Protein AF-A0A662RZW2-F1 (afdb_monomer_lite)

Secondary structure (DSSP, 8-state):
-----SEEEEEEEEEES-BEEEESS--TTTHHHHHHHHHHTT--B--SS-SSTT--EEETTEEE---HHHHHHHHHHH-SS-HHHH--S---HHHHHTTT-TT-EEEEEEEEEE-

pLDDT: mean 94.71, std 5.62, range [55.59, 98.5]

Sequence (115 aa):
MTQDPSFIYSLHNAGFGGVYYYVSKEMPLLYPIYQYMAYMQDLPLSLGEPEVPYAVKLADAVYYLPSTRDRYDYLEKHSDKDPFEIIRSGTSSVDYARRVNLDVSELVCEVPYYY

Foldseek 3Di:
DDDAAQEAEAEAEDADAWKAKAKQDDDPVCPVVLCVVCVVVVTDARQDDDPDPQWADPDGRYTHQDWVVSVQVVCVVPDPDRVVVVDPDHTDPVVVSCVVPVNYMYMYMYGYPYD

Structure (mmCIF, N/CA/C/O backbone):
data_AF-A0A662RZW2-F1
#
_entry.id   AF-A0A662RZW2-F1
#
loop_
_atom_site.group_PDB
_atom_site.id
_atom_site.type_symbol
_atom_site.label_atom_id
_atom_site.label_alt_id
_atom_site.label_comp_id
_atom_site.label_asym_id
_atom_site.label_entity_id
_atom_site.label_seq_id
_atom_site.pdbx_PDB_ins_code
_atom_site.Cartn_x
_atom_site.Cartn_y
_atom_site.Cartn_z
_atom_site.occupancy
_atom_site.B_iso_or_equiv
_atom_site.auth_seq_id
_atom_site.auth_comp_id
_atom_site.auth_asym_id
_atom_site.auth_atom_id
_atom_site.pdbx_PDB_model_num
ATOM 1 N N . MET A 1 1 ? -5.914 29.236 12.499 1.00 55.59 1 MET A N 1
ATOM 2 C CA . MET A 1 1 ? -5.284 27.927 12.754 1.00 55.59 1 MET A CA 1
ATOM 3 C C . MET A 1 1 ? -5.237 27.206 11.427 1.00 55.59 1 MET A C 1
ATOM 5 O O . MET A 1 1 ? -6.294 27.026 10.833 1.00 55.59 1 MET A O 1
ATOM 9 N N . THR A 1 2 ? -4.049 26.903 10.918 1.00 68.69 2 THR A N 1
ATOM 10 C CA . THR A 1 2 ? -3.905 26.028 9.750 1.00 68.69 2 THR A CA 1
ATOM 11 C C . THR A 1 2 ? -4.270 24.620 10.215 1.00 68.69 2 THR A C 1
ATOM 13 O O . THR A 1 2 ? -3.776 24.187 11.252 1.00 68.69 2 THR A O 1
ATOM 16 N N . GLN A 1 3 ? -5.228 23.971 9.554 1.00 78.19 3 GLN A N 1
ATOM 17 C CA . GLN A 1 3 ? -5.561 22.578 9.846 1.00 78.19 3 GLN A CA 1
ATOM 18 C C . GLN A 1 3 ? -4.735 21.699 8.915 1.00 78.19 3 GLN A C 1
ATOM 20 O O . GLN A 1 3 ? -4.938 21.749 7.703 1.00 78.19 3 GLN A O 1
ATOM 25 N N . ASP A 1 4 ? -3.827 20.914 9.489 1.00 90.25 4 ASP A N 1
ATOM 26 C CA . ASP A 1 4 ? -2.988 19.980 8.743 1.00 90.25 4 ASP A CA 1
ATOM 27 C C . ASP A 1 4 ? -3.568 18.556 8.837 1.00 90.25 4 ASP A C 1
ATOM 29 O O . ASP A 1 4 ? -4.094 18.162 9.886 1.00 90.25 4 ASP A O 1
ATOM 33 N N . PRO A 1 5 ? -3.507 17.757 7.755 1.00 93.06 5 PRO A N 1
ATOM 34 C CA . PRO A 1 5 ? -4.067 16.412 7.747 1.00 93.06 5 PRO A CA 1
ATOM 35 C C . PRO A 1 5 ? -3.308 15.512 8.724 1.00 93.06 5 PRO A C 1
ATOM 37 O O . PRO A 1 5 ? -2.085 15.415 8.674 1.00 93.06 5 PRO A O 1
ATOM 40 N N . SER A 1 6 ? -4.034 14.829 9.607 1.00 95.06 6 SER A N 1
ATOM 41 C CA . SER A 1 6 ? -3.464 13.819 10.517 1.00 95.06 6 SER A CA 1
ATOM 42 C C . SER A 1 6 ? -3.657 12.388 10.006 1.00 95.06 6 SER A C 1
ATOM 44 O O . SER A 1 6 ? -2.904 11.486 10.368 1.00 95.06 6 SER A O 1
ATOM 46 N N . PHE A 1 7 ? -4.651 12.182 9.141 1.00 95.88 7 PHE A N 1
ATOM 47 C CA . PHE A 1 7 ? -4.990 10.888 8.566 1.00 95.88 7 PHE A CA 1
ATOM 48 C C . PHE A 1 7 ? -5.571 11.061 7.161 1.00 95.88 7 PHE A C 1
ATOM 50 O O . PHE A 1 7 ? -6.313 12.013 6.912 1.00 95.88 7 PHE A O 1
ATOM 57 N N . ILE A 1 8 ? -5.244 10.138 6.2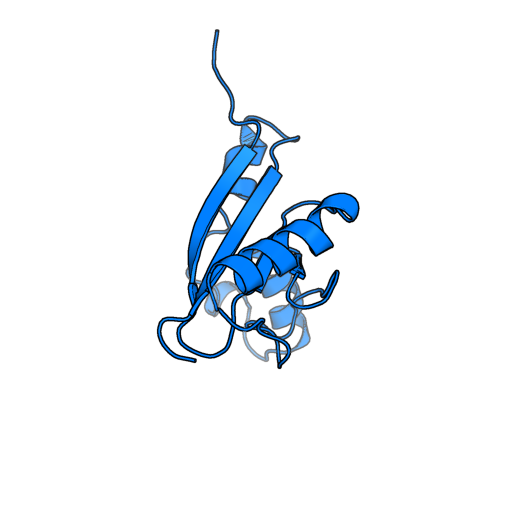61 1.00 97.06 8 ILE A N 1
ATOM 58 C CA . ILE A 1 8 ? -5.768 10.050 4.898 1.00 97.06 8 ILE A CA 1
ATOM 59 C C . ILE A 1 8 ? -6.381 8.659 4.729 1.00 97.06 8 ILE A C 1
ATOM 61 O O . ILE A 1 8 ? -5.767 7.653 5.081 1.00 97.06 8 ILE A O 1
ATOM 65 N N . TYR A 1 9 ? -7.594 8.604 4.189 1.00 96.94 9 TYR A N 1
ATOM 66 C CA . TYR A 1 9 ? -8.239 7.355 3.805 1.00 96.94 9 TYR A CA 1
ATOM 67 C C . TYR A 1 9 ? -8.547 7.396 2.315 1.00 96.94 9 TYR A C 1
ATOM 69 O O . TYR A 1 9 ? -9.351 8.221 1.874 1.00 96.94 9 TYR A O 1
ATOM 77 N N . SER A 1 10 ? -7.901 6.516 1.562 1.00 96.25 10 SER A N 1
ATOM 78 C CA . SER A 1 10 ? -8.014 6.445 0.109 1.00 96.25 10 SER A CA 1
ATOM 79 C C . SER A 1 10 ? -8.752 5.166 -0.269 1.00 96.25 10 SER A C 1
ATOM 81 O O . SER A 1 10 ? -8.384 4.073 0.158 1.00 96.25 10 SER A O 1
ATOM 83 N N . LEU A 1 11 ? -9.819 5.299 -1.055 1.00 94.94 11 LEU A N 1
ATOM 84 C CA . LEU A 1 11 ? -10.555 4.163 -1.601 1.00 94.94 11 LEU A CA 1
ATOM 85 C C . LEU A 1 11 ? -10.156 3.979 -3.060 1.00 94.94 11 LEU A C 1
ATOM 87 O O . LEU A 1 11 ? -10.359 4.880 -3.877 1.00 94.94 11 LEU A O 1
ATOM 91 N N . HIS A 1 12 ? -9.596 2.822 -3.371 1.00 95.00 12 HIS A N 1
ATOM 92 C CA . HIS A 1 12 ? -9.118 2.457 -4.691 1.00 95.00 12 HIS A CA 1
ATOM 93 C C . HIS A 1 12 ? -9.839 1.206 -5.198 1.00 95.00 12 HIS A C 1
ATOM 95 O O . HIS A 1 12 ? -10.488 0.477 -4.444 1.00 95.00 12 HIS A O 1
ATOM 101 N N . ASN A 1 13 ? -9.730 0.982 -6.506 1.00 90.94 13 ASN A N 1
ATOM 102 C CA . ASN A 1 13 ? -10.330 -0.172 -7.150 1.00 90.94 13 ASN A CA 1
ATOM 103 C C . ASN A 1 13 ? -9.234 -1.132 -7.607 1.00 90.94 13 ASN A C 1
ATOM 105 O O . ASN A 1 13 ? -8.505 -0.831 -8.556 1.00 90.94 13 ASN A O 1
ATOM 109 N N . ALA A 1 14 ? -9.201 -2.312 -7.000 1.00 87.31 14 ALA A N 1
ATOM 110 C CA . ALA A 1 14 ? -8.472 -3.443 -7.535 1.00 87.31 14 ALA A CA 1
ATOM 111 C C . ALA A 1 14 ? -9.221 -3.995 -8.760 1.00 87.31 14 ALA A C 1
ATOM 113 O O . ALA A 1 14 ? -10.452 -4.059 -8.800 1.00 87.31 14 ALA A O 1
ATOM 114 N N . GLY A 1 15 ? -8.488 -4.399 -9.797 1.00 81.88 15 GLY A N 1
ATOM 115 C CA . GLY A 1 15 ? -9.111 -4.965 -10.997 1.00 81.88 15 GLY A CA 1
ATOM 116 C C . GLY A 1 15 ? -9.782 -6.315 -10.723 1.00 81.88 15 GLY A C 1
ATOM 117 O O . GLY A 1 15 ? -10.962 -6.498 -11.019 1.00 81.88 15 GLY A O 1
ATOM 118 N N . PHE A 1 16 ? -9.021 -7.245 -10.142 1.00 86.56 16 PHE A N 1
ATOM 119 C CA . PHE A 1 16 ? -9.411 -8.634 -9.893 1.00 86.56 16 PHE A CA 1
ATOM 120 C C . PHE A 1 16 ? -8.861 -9.117 -8.546 1.00 86.56 16 PHE A C 1
ATOM 122 O O . PHE A 1 16 ? -7.866 -8.576 -8.062 1.00 86.56 16 PHE A O 1
ATOM 129 N N . GLY A 1 17 ? -9.440 -10.184 -7.994 1.00 91.12 17 GLY A N 1
ATOM 130 C CA . GLY A 1 17 ? -8.915 -10.868 -6.810 1.00 91.12 17 GLY A CA 1
ATOM 131 C C . GLY A 1 17 ? -9.727 -10.541 -5.566 1.00 91.12 17 GLY A C 1
ATOM 132 O O . GLY A 1 17 ? -10.942 -10.609 -5.603 1.00 91.12 17 GLY A O 1
ATOM 133 N N . GLY A 1 18 ? -9.078 -10.216 -4.452 1.00 95.69 18 GLY A N 1
ATOM 134 C CA . GLY A 1 18 ? -9.771 -9.861 -3.212 1.00 95.69 18 GLY A CA 1
ATOM 135 C C . GLY A 1 18 ? -9.434 -8.459 -2.723 1.00 95.69 18 GLY A C 1
ATOM 136 O O . GLY A 1 18 ? -8.641 -7.743 -3.330 1.00 95.69 18 GLY A O 1
ATOM 137 N N . VAL A 1 19 ? -10.015 -8.080 -1.592 1.00 97.50 19 VAL A N 1
ATOM 138 C CA . VAL A 1 19 ? -9.697 -6.844 -0.880 1.00 97.50 19 VAL A CA 1
ATOM 139 C C . VAL A 1 19 ? -8.293 -6.933 -0.294 1.00 97.50 19 VAL A C 1
ATOM 141 O O . VAL A 1 19 ? -7.913 -7.962 0.273 1.00 97.50 19 VAL A O 1
ATOM 144 N N . TYR A 1 20 ? -7.533 -5.849 -0.400 1.00 97.69 20 TYR A N 1
ATOM 145 C CA . TYR A 1 20 ? -6.274 -5.672 0.315 1.00 97.69 20 TYR A CA 1
ATOM 146 C C . TYR A 1 20 ? -6.070 -4.217 0.727 1.00 97.69 20 TYR A C 1
ATOM 148 O O . TYR A 1 20 ? -6.807 -3.317 0.325 1.00 97.69 20 TYR A O 1
ATOM 156 N N . TYR A 1 21 ? -5.088 -4.001 1.594 1.00 97.94 21 TYR A N 1
ATOM 157 C CA . TYR A 1 21 ? -4.856 -2.724 2.242 1.00 97.94 21 TYR A CA 1
ATOM 158 C C . TYR A 1 21 ? -3.392 -2.323 2.143 1.00 97.94 21 TYR A C 1
ATOM 160 O O . TYR A 1 21 ? -2.498 -3.142 2.379 1.00 97.94 21 TYR A O 1
ATOM 168 N N . TYR A 1 22 ? -3.158 -1.037 1.900 1.00 97.88 22 TYR A N 1
ATOM 169 C CA . TYR A 1 22 ? -1.857 -0.421 2.122 1.00 97.88 22 TYR A CA 1
ATOM 170 C C . TYR A 1 22 ? -1.895 0.494 3.340 1.00 97.88 22 TYR A C 1
ATOM 172 O O . TYR A 1 22 ? -2.816 1.295 3.498 1.00 97.88 22 TYR A O 1
ATOM 180 N N . VAL A 1 23 ? -0.862 0.418 4.177 1.00 98.19 23 VAL A N 1
ATOM 181 C CA . VAL A 1 23 ? -0.666 1.326 5.312 1.00 98.19 23 VAL A CA 1
ATOM 182 C C . VAL A 1 23 ? 0.664 2.058 5.193 1.00 98.19 23 VAL A C 1
ATOM 184 O O . VAL A 1 23 ? 1.692 1.475 4.854 1.00 98.19 23 VAL A O 1
ATOM 187 N N . SER A 1 24 ? 0.676 3.354 5.494 1.00 97.44 24 SER A N 1
ATOM 188 C CA . SER A 1 24 ? 1.909 4.155 5.464 1.00 97.44 24 SER A CA 1
ATOM 189 C C . SER A 1 24 ? 2.758 4.037 6.741 1.00 97.44 24 SER A C 1
ATOM 191 O O . SER A 1 24 ? 3.833 4.637 6.817 1.00 97.44 24 SER A O 1
ATOM 193 N N . LYS A 1 25 ? 2.242 3.349 7.766 1.00 95.75 25 LYS A N 1
ATOM 194 C CA . LYS A 1 25 ? 2.848 3.111 9.085 1.00 95.75 25 LYS A CA 1
ATOM 195 C C . LYS A 1 25 ? 2.275 1.816 9.666 1.00 95.75 25 LYS A C 1
ATOM 197 O O . LYS A 1 25 ? 1.116 1.503 9.413 1.00 95.75 25 LYS A O 1
ATOM 202 N N . GLU A 1 26 ? 3.049 1.095 10.476 1.00 96.69 26 GLU A N 1
ATOM 203 C CA . GLU A 1 26 ? 2.537 -0.105 11.144 1.00 96.69 26 GLU A CA 1
ATOM 204 C C . GLU A 1 26 ? 1.428 0.214 12.144 1.00 96.69 26 GLU A C 1
ATOM 206 O O . GLU A 1 26 ? 1.546 1.110 12.986 1.00 96.69 26 GLU A O 1
ATOM 211 N N . MET A 1 27 ? 0.354 -0.565 12.062 1.00 95.00 27 MET A N 1
ATOM 212 C CA . MET A 1 27 ? -0.817 -0.466 12.930 1.00 95.00 27 MET A CA 1
ATOM 213 C C . MET A 1 27 ? -1.347 -1.875 13.248 1.00 95.00 27 MET A C 1
ATOM 215 O O . MET A 1 27 ? -2.495 -2.179 12.930 1.00 95.00 27 MET A O 1
ATOM 219 N N . PRO A 1 28 ? -0.541 -2.767 13.858 1.00 97.31 28 PRO A N 1
ATOM 220 C CA . PRO A 1 28 ? -0.838 -4.202 13.934 1.00 97.31 28 PRO A CA 1
ATOM 221 C C . PRO A 1 28 ? -2.155 -4.545 14.633 1.00 97.31 28 PRO A C 1
ATOM 223 O O . PRO A 1 28 ? -2.805 -5.523 14.278 1.00 97.31 28 PRO A O 1
ATOM 226 N N . LEU A 1 29 ? -2.599 -3.707 15.574 1.00 98.06 29 LEU A N 1
ATOM 227 C CA . LEU A 1 29 ? -3.897 -3.864 16.237 1.00 98.06 29 LEU A CA 1
ATOM 228 C C . LEU A 1 29 ? -5.095 -3.654 15.293 1.00 98.06 29 LEU A C 1
ATOM 230 O O . LEU A 1 29 ? -6.193 -4.105 15.603 1.00 98.06 29 LEU A O 1
ATOM 234 N N . LEU A 1 30 ? -4.902 -2.976 14.157 1.00 97.62 30 LEU A N 1
ATOM 235 C CA . LEU A 1 30 ? -5.956 -2.692 13.183 1.00 97.62 30 LEU A CA 1
ATOM 236 C C . LEU A 1 30 ? -6.032 -3.724 12.055 1.00 97.62 30 LEU A C 1
ATOM 238 O O . LEU A 1 30 ? -7.075 -3.821 11.417 1.00 97.62 30 LEU A O 1
ATOM 242 N N . TYR A 1 31 ? -4.992 -4.527 11.814 1.00 98.25 31 TYR A N 1
ATOM 243 C CA . TYR A 1 31 ? -4.993 -5.471 10.686 1.00 98.25 31 TYR A CA 1
ATOM 244 C C . TYR A 1 31 ? -6.145 -6.488 10.753 1.00 98.25 31 TYR A C 1
ATOM 246 O O . TYR A 1 31 ? -6.835 -6.645 9.743 1.00 98.25 31 TYR A O 1
ATOM 254 N N . PRO A 1 32 ? -6.457 -7.099 11.919 1.00 98.50 32 PRO A N 1
ATOM 255 C CA . PRO A 1 32 ? -7.624 -7.974 12.030 1.00 98.50 32 PRO A CA 1
ATOM 256 C C . PRO A 1 32 ? -8.945 -7.236 11.786 1.00 98.50 32 PRO A C 1
ATOM 258 O O . PRO A 1 32 ? -9.899 -7.823 11.285 1.00 98.50 32 PRO A O 1
ATOM 261 N N . ILE A 1 33 ? -9.005 -5.940 12.114 1.00 98.25 33 ILE A N 1
ATOM 262 C CA . ILE A 1 33 ? -10.189 -5.108 11.875 1.00 98.25 33 ILE A CA 1
ATOM 263 C C . ILE A 1 33 ? -10.371 -4.900 10.373 1.00 98.25 33 ILE A C 1
ATOM 265 O O . ILE A 1 33 ? -11.475 -5.081 9.878 1.00 98.25 33 ILE A O 1
ATOM 269 N N . TYR A 1 34 ? -9.308 -4.583 9.631 1.00 97.75 34 TYR A N 1
ATOM 270 C CA . TYR A 1 34 ? -9.381 -4.424 8.176 1.00 97.75 34 TYR A CA 1
ATOM 271 C C . TYR A 1 34 ? -9.877 -5.704 7.500 1.00 97.75 34 TYR A C 1
ATOM 273 O O . TYR A 1 34 ? -10.849 -5.676 6.752 1.00 97.75 34 TYR A O 1
ATOM 281 N N . GLN A 1 35 ? -9.296 -6.846 7.861 1.00 98.19 35 GLN A N 1
ATOM 282 C CA . GLN A 1 35 ? -9.711 -8.153 7.350 1.00 98.19 35 GLN A CA 1
ATOM 283 C C . GLN A 1 35 ? -11.182 -8.459 7.665 1.00 98.19 35 GLN A C 1
ATOM 285 O O . GLN A 1 35 ? -11.929 -8.923 6.804 1.00 98.19 35 GLN A O 1
ATOM 290 N N . TYR A 1 36 ? -11.618 -8.145 8.887 1.00 98.31 36 TYR A N 1
ATOM 291 C CA . TYR A 1 36 ? -13.009 -8.300 9.295 1.00 98.31 36 TYR A CA 1
ATOM 292 C C . TYR A 1 36 ? -13.958 -7.389 8.506 1.00 98.31 36 TYR A C 1
ATOM 294 O O . TYR A 1 36 ? -15.067 -7.805 8.179 1.00 98.31 36 TYR A O 1
ATOM 302 N N . MET A 1 37 ? -13.539 -6.170 8.154 1.00 97.25 37 MET A N 1
ATOM 303 C CA . MET A 1 37 ? -14.362 -5.266 7.346 1.00 97.25 37 MET A CA 1
ATOM 304 C C . MET A 1 37 ? -14.619 -5.826 5.945 1.00 97.25 37 MET A C 1
ATOM 306 O O . MET A 1 37 ? -15.749 -5.724 5.481 1.00 97.25 37 MET A O 1
ATOM 310 N N . ALA A 1 38 ? -13.633 -6.460 5.301 1.00 96.81 38 ALA A N 1
ATOM 311 C CA . ALA A 1 38 ? -13.849 -7.149 4.023 1.00 96.81 38 ALA A CA 1
ATOM 312 C C . ALA A 1 38 ? -14.870 -8.293 4.162 1.00 96.81 38 ALA A C 1
ATOM 314 O O . ALA A 1 38 ? -15.847 -8.345 3.416 1.00 96.81 38 ALA A O 1
ATOM 315 N N . TYR A 1 39 ? -14.705 -9.137 5.188 1.00 97.25 39 TYR A N 1
ATOM 316 C CA . TYR A 1 39 ? -15.649 -10.215 5.502 1.00 97.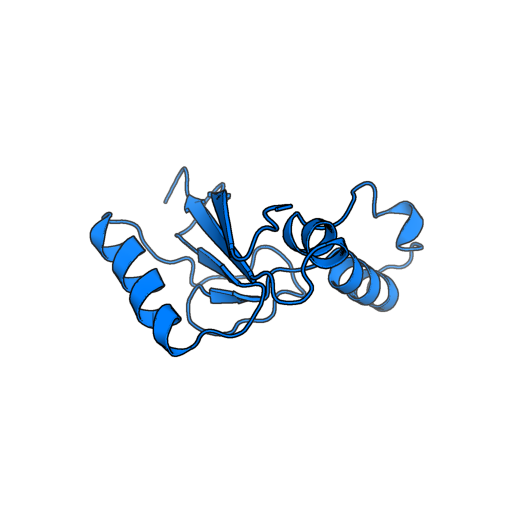25 39 TYR A CA 1
ATOM 317 C C . TYR A 1 39 ? -17.082 -9.699 5.709 1.00 97.25 39 TYR A C 1
ATOM 319 O O . TYR A 1 39 ? -18.033 -10.266 5.179 1.00 97.25 39 TYR A O 1
ATOM 327 N N . MET A 1 40 ? -17.249 -8.585 6.428 1.00 98.00 40 MET A N 1
ATOM 328 C CA . MET A 1 40 ? -18.559 -7.969 6.673 1.00 98.00 40 MET A CA 1
ATOM 329 C C . MET A 1 40 ? -19.254 -7.454 5.407 1.00 98.00 40 MET A C 1
ATOM 331 O O . MET A 1 40 ? -20.460 -7.216 5.445 1.00 98.00 40 MET A O 1
ATOM 335 N N . GLN A 1 41 ? -18.513 -7.250 4.317 1.00 95.62 41 GLN A N 1
ATOM 336 C CA . GLN A 1 41 ? -19.050 -6.851 3.015 1.00 95.62 41 GLN A CA 1
ATOM 337 C C . GLN A 1 41 ? -19.222 -8.036 2.051 1.00 95.62 41 GLN A C 1
ATOM 339 O O . GLN A 1 41 ? -19.524 -7.809 0.885 1.00 95.62 41 GLN A O 1
ATOM 344 N N . ASP A 1 42 ? -19.035 -9.277 2.518 1.00 96.06 42 ASP A N 1
ATOM 345 C CA . ASP A 1 42 ? -19.059 -10.492 1.686 1.00 96.06 42 ASP A CA 1
ATOM 346 C C . ASP A 1 42 ? -18.012 -10.466 0.551 1.00 96.06 42 ASP A C 1
ATOM 348 O O . ASP A 1 42 ? -18.228 -10.956 -0.561 1.00 96.06 42 ASP A O 1
ATOM 352 N N . LEU A 1 43 ? -16.854 -9.857 0.840 1.00 96.25 43 LEU A N 1
ATOM 353 C CA . LEU A 1 43 ? -15.719 -9.745 -0.073 1.00 96.25 43 LEU A CA 1
ATOM 354 C C . LEU A 1 43 ? -14.555 -10.642 0.392 1.00 96.25 43 LEU A C 1
ATOM 356 O O . LEU A 1 43 ? -14.207 -10.628 1.579 1.00 96.25 43 LEU A O 1
ATOM 360 N N . PRO A 1 44 ? -13.899 -11.392 -0.513 1.00 96.62 44 PRO A N 1
ATOM 361 C CA . PRO A 1 44 ? -12.719 -12.179 -0.175 1.00 96.62 44 PRO A CA 1
ATOM 362 C C . PRO A 1 44 ? -11.499 -11.278 0.030 1.00 96.62 44 PRO A C 1
ATOM 364 O O . PRO A 1 44 ? -11.429 -10.174 -0.504 1.00 96.62 44 PRO A O 1
ATOM 367 N N . LEU A 1 45 ? -10.493 -11.774 0.752 1.00 97.69 45 LEU A N 1
ATOM 368 C CA . LEU A 1 45 ? -9.181 -11.129 0.843 1.00 97.69 45 LEU A CA 1
ATOM 369 C C . LEU A 1 45 ? -8.286 -11.520 -0.336 1.00 97.69 45 LEU A C 1
ATOM 371 O O . LEU A 1 45 ? -8.316 -12.664 -0.792 1.00 97.69 45 LEU A O 1
ATOM 375 N N . SER A 1 46 ? -7.438 -10.596 -0.792 1.00 96.62 46 SER A N 1
ATOM 376 C CA . SER A 1 46 ? -6.378 -10.919 -1.751 1.00 96.62 46 SER A CA 1
ATOM 377 C C . SER A 1 46 ? -5.207 -11.566 -1.017 1.00 96.62 46 SER A C 1
ATOM 379 O O . SER A 1 46 ? -4.436 -10.898 -0.328 1.00 96.62 46 SER A O 1
ATOM 381 N N . LEU A 1 47 ? -5.100 -12.891 -1.127 1.00 95.75 47 LEU A N 1
ATOM 382 C CA . LEU A 1 47 ? -4.053 -13.690 -0.472 1.00 95.75 47 LEU A CA 1
ATOM 383 C C . LEU A 1 47 ? -2.986 -14.210 -1.448 1.00 95.75 47 LEU A C 1
ATOM 385 O O . LEU A 1 47 ? -2.115 -14.980 -1.045 1.00 95.75 47 LEU A O 1
ATOM 389 N N . GLY A 1 48 ? -3.082 -13.822 -2.722 1.00 91.50 48 GLY A N 1
ATOM 390 C CA . GLY A 1 48 ? -2.140 -14.195 -3.773 1.00 91.50 48 GLY A CA 1
ATOM 391 C C . GLY A 1 48 ? -0.905 -13.292 -3.832 1.00 91.50 48 GLY A C 1
ATOM 392 O O . GLY A 1 48 ? -0.531 -12.643 -2.852 1.00 91.50 48 GLY A O 1
ATOM 393 N N . GLU A 1 49 ? -0.279 -13.262 -5.010 1.00 91.38 49 GLU A N 1
ATOM 394 C CA . GLU A 1 49 ? 0.848 -12.371 -5.292 1.00 91.38 49 GLU A CA 1
ATOM 395 C C . GLU A 1 49 ? 0.441 -10.894 -5.128 1.00 91.38 49 GLU A C 1
ATOM 397 O O . GLU A 1 49 ? -0.669 -10.516 -5.521 1.00 91.38 49 GLU A O 1
ATOM 402 N N . PRO A 1 50 ? 1.315 -10.049 -4.554 1.00 91.38 50 PRO A N 1
ATOM 403 C CA . PRO A 1 50 ? 1.046 -8.625 -4.420 1.00 91.38 50 PRO A CA 1
ATOM 404 C C . PRO A 1 50 ? 1.043 -7.915 -5.780 1.00 91.38 50 PRO A C 1
ATOM 406 O O . PRO A 1 50 ? 1.650 -8.367 -6.749 1.00 91.38 50 PRO A O 1
ATOM 409 N N . GLU A 1 51 ? 0.417 -6.740 -5.822 1.00 89.44 51 GLU A N 1
ATOM 410 C CA . GLU A 1 51 ? 0.323 -5.894 -7.022 1.00 89.44 51 GLU A CA 1
ATOM 411 C C . GLU A 1 51 ? 1.694 -5.496 -7.592 1.00 89.44 51 GLU A C 1
ATOM 413 O O . GLU A 1 51 ?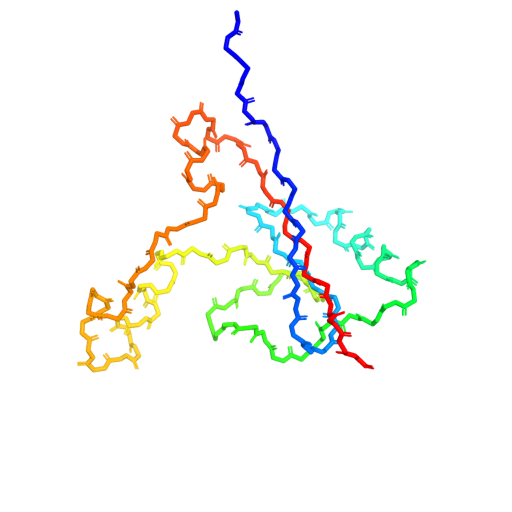 1.864 -5.361 -8.805 1.00 89.44 51 GLU A O 1
ATOM 418 N N . VAL A 1 52 ? 2.685 -5.315 -6.715 1.00 93.38 52 VAL A N 1
ATOM 419 C CA . VAL A 1 52 ? 4.056 -4.966 -7.089 1.00 93.38 52 VAL A CA 1
ATOM 420 C C . VAL A 1 52 ? 5.059 -5.934 -6.454 1.00 93.38 52 VAL A C 1
ATOM 422 O O . VAL A 1 52 ? 4.906 -6.302 -5.288 1.00 93.38 52 VAL A O 1
ATOM 425 N N . PRO A 1 53 ? 6.136 -6.311 -7.169 1.00 95.25 53 PRO A N 1
ATOM 426 C CA . PRO A 1 53 ? 7.081 -7.341 -6.719 1.00 95.25 53 PRO A CA 1
ATOM 427 C C . PRO A 1 53 ? 7.950 -6.919 -5.524 1.00 95.25 53 PRO A C 1
ATOM 429 O O . PRO A 1 53 ? 8.641 -7.743 -4.933 1.00 95.25 53 PRO A O 1
ATOM 432 N N . TYR A 1 54 ? 7.939 -5.633 -5.177 1.00 95.94 54 TYR A N 1
ATOM 433 C CA . TYR A 1 54 ? 8.652 -5.055 -4.037 1.00 95.94 54 TYR A CA 1
ATOM 434 C C . TYR A 1 54 ? 7.715 -4.694 -2.875 1.00 95.94 54 TYR A C 1
ATOM 436 O O . TYR A 1 54 ? 8.119 -3.981 -1.958 1.00 95.94 54 TYR A O 1
ATOM 444 N N . ALA A 1 55 ? 6.459 -5.154 -2.900 1.00 96.50 55 ALA A N 1
ATOM 445 C CA . ALA A 1 55 ? 5.538 -4.947 -1.792 1.00 96.50 55 ALA A CA 1
ATOM 446 C C . ALA A 1 55 ? 6.044 -5.655 -0.527 1.00 96.50 55 ALA A C 1
ATOM 448 O O . ALA A 1 55 ? 6.463 -6.813 -0.560 1.00 96.50 55 ALA A O 1
ATOM 449 N N . VAL A 1 56 ? 5.946 -4.975 0.615 1.00 97.38 56 VAL A N 1
ATOM 450 C CA . VAL A 1 56 ? 6.307 -5.544 1.917 1.00 97.38 56 VAL A CA 1
ATOM 451 C C . VAL A 1 56 ? 5.031 -5.948 2.643 1.00 97.38 56 VAL A C 1
ATOM 453 O O . VAL A 1 56 ? 4.246 -5.091 3.051 1.00 97.38 56 VAL A O 1
ATOM 456 N N . LYS A 1 57 ? 4.816 -7.260 2.792 1.00 97.50 57 LYS A N 1
ATOM 457 C CA . LYS A 1 57 ? 3.658 -7.826 3.496 1.00 97.50 57 LYS A CA 1
ATOM 458 C C . LYS A 1 57 ? 3.818 -7.662 5.011 1.00 97.50 57 LYS A C 1
ATOM 460 O O . LYS A 1 57 ? 4.841 -8.043 5.571 1.00 97.50 57 LYS A O 1
ATOM 465 N N . LEU A 1 58 ? 2.786 -7.129 5.659 1.00 98.12 58 LEU A N 1
ATOM 466 C CA . LEU A 1 58 ? 2.705 -6.915 7.109 1.00 98.12 58 LEU A CA 1
ATOM 467 C C . LEU A 1 58 ? 1.792 -7.940 7.791 1.00 98.12 58 LEU A C 1
ATOM 469 O O . LEU A 1 58 ? 2.079 -8.402 8.892 1.00 98.12 58 LEU A O 1
ATOM 473 N N . ALA A 1 59 ? 0.694 -8.293 7.127 1.00 98.06 59 ALA A N 1
ATOM 474 C CA . ALA A 1 59 ? -0.240 -9.344 7.514 1.00 98.06 59 ALA A CA 1
ATOM 475 C C . ALA A 1 59 ? -0.981 -9.842 6.264 1.00 98.06 59 ALA A C 1
ATOM 477 O O . ALA A 1 59 ? -0.712 -9.391 5.149 1.00 98.06 59 ALA A O 1
ATOM 478 N N . ASP A 1 60 ? -1.908 -10.785 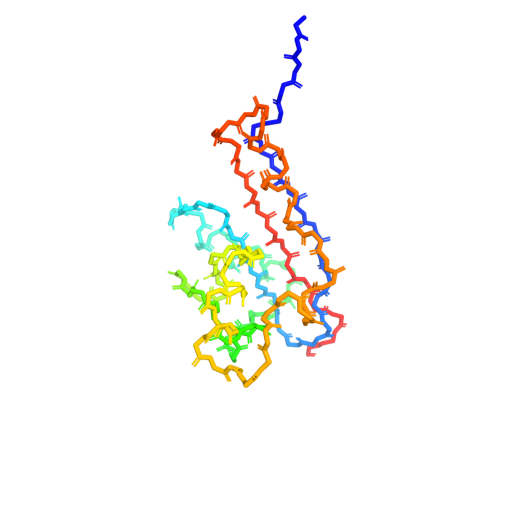6.418 1.00 97.69 60 ASP A N 1
ATOM 479 C CA . ASP A 1 60 ? -2.746 -11.226 5.302 1.00 97.69 60 ASP A CA 1
ATOM 480 C C . ASP A 1 60 ? -3.535 -10.060 4.705 1.00 97.69 60 ASP A C 1
ATOM 482 O O . ASP A 1 60 ? -4.245 -9.354 5.420 1.00 97.69 60 ASP A O 1
ATOM 486 N N . ALA A 1 61 ? -3.356 -9.856 3.397 1.00 97.56 61 ALA A N 1
ATOM 487 C CA . ALA A 1 61 ? -3.908 -8.744 2.630 1.00 97.56 61 ALA A CA 1
ATOM 488 C C . ALA A 1 61 ? -3.570 -7.336 3.174 1.00 97.56 61 ALA A C 1
ATOM 490 O O . ALA A 1 61 ? -4.273 -6.379 2.860 1.00 97.56 61 ALA A O 1
ATOM 491 N N . VAL A 1 62 ? -2.504 -7.177 3.971 1.00 98.31 62 VAL A N 1
ATOM 492 C CA . VAL A 1 62 ? -2.039 -5.869 4.466 1.00 98.31 62 VAL A CA 1
ATOM 493 C C . VAL A 1 62 ? -0.562 -5.687 4.141 1.00 98.31 62 VAL A C 1
ATOM 495 O O . VAL A 1 62 ? 0.276 -6.501 4.537 1.00 98.31 62 VAL A O 1
ATOM 498 N N . TYR A 1 63 ? -0.239 -4.591 3.465 1.00 98.19 63 TYR A N 1
ATOM 499 C CA . TYR A 1 63 ? 1.101 -4.278 2.977 1.00 98.19 63 TYR A CA 1
ATOM 500 C C . TYR A 1 63 ? 1.499 -2.852 3.363 1.00 98.19 63 TYR A C 1
ATOM 502 O O . TYR A 1 63 ? 0.647 -1.996 3.612 1.00 98.19 63 TYR A O 1
ATOM 510 N N . TYR A 1 64 ? 2.797 -2.564 3.385 1.00 97.75 64 TYR A N 1
ATOM 511 C CA . TYR A 1 64 ? 3.245 -1.173 3.376 1.00 97.75 64 TYR A CA 1
ATOM 512 C C . TYR A 1 64 ? 2.842 -0.491 2.069 1.00 97.75 64 TYR A C 1
ATOM 514 O O . TYR A 1 64 ? 2.961 -1.098 1.007 1.00 97.75 64 TYR A O 1
ATOM 522 N N . LEU A 1 65 ? 2.417 0.773 2.153 1.00 97.25 65 LEU A N 1
ATOM 523 C CA . LEU A 1 65 ? 2.155 1.614 0.986 1.00 97.25 65 LEU A CA 1
ATOM 524 C C . LEU A 1 65 ? 3.452 1.830 0.193 1.00 97.25 65 LEU A C 1
ATOM 526 O O . LEU A 1 65 ? 4.343 2.517 0.701 1.00 97.25 65 LEU A O 1
ATOM 530 N N . PRO A 1 66 ? 3.571 1.282 -1.032 1.00 95.62 66 PRO A N 1
ATOM 531 C CA . PRO A 1 66 ? 4.783 1.432 -1.817 1.00 95.62 66 PRO A CA 1
ATOM 532 C C . PRO A 1 66 ? 4.953 2.883 -2.273 1.00 95.62 66 PRO A C 1
ATOM 534 O O . PRO A 1 66 ? 4.007 3.526 -2.730 1.00 95.62 66 PRO A O 1
ATOM 537 N N . SER A 1 67 ? 6.174 3.397 -2.180 1.00 94.75 67 SER A N 1
ATOM 538 C CA . SER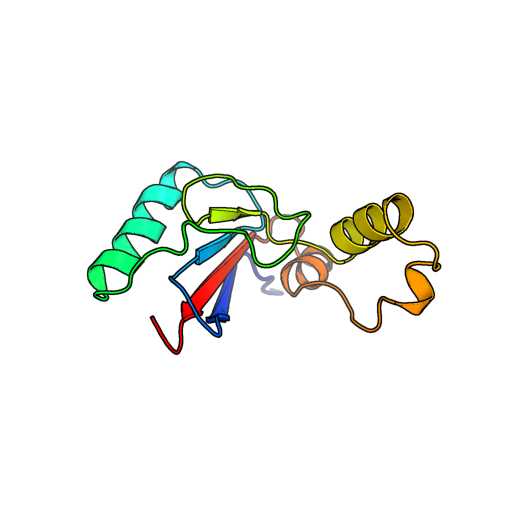 A 1 67 ? 6.541 4.735 -2.641 1.00 94.75 67 SER A CA 1
ATOM 539 C C . SER A 1 67 ? 7.241 4.696 -4.000 1.00 94.75 67 SER A C 1
ATOM 541 O O . SER A 1 67 ? 7.731 3.660 -4.463 1.00 94.75 67 SER A O 1
ATOM 543 N N . THR A 1 68 ? 7.374 5.863 -4.635 1.00 95.88 68 THR A N 1
ATOM 544 C CA . THR A 1 68 ? 8.221 5.990 -5.833 1.00 95.88 68 THR A CA 1
ATOM 545 C C . THR A 1 68 ? 9.686 5.663 -5.539 1.00 95.88 68 THR A C 1
ATOM 547 O O . THR A 1 68 ? 10.380 5.182 -6.432 1.00 95.88 68 THR A O 1
ATOM 550 N N . ARG A 1 69 ? 10.156 5.865 -4.300 1.00 94.69 69 ARG A N 1
ATOM 551 C CA . ARG A 1 69 ? 11.506 5.463 -3.890 1.00 94.69 69 ARG A CA 1
ATOM 552 C C . ARG A 1 69 ? 11.659 3.945 -3.902 1.00 94.69 69 ARG A C 1
ATOM 554 O O . ARG A 1 69 ? 12.621 3.458 -4.475 1.00 94.69 69 ARG A O 1
ATOM 561 N N . ASP A 1 70 ? 10.696 3.206 -3.356 1.00 96.25 70 ASP A N 1
ATOM 562 C CA . ASP A 1 70 ? 10.747 1.736 -3.354 1.00 96.25 70 ASP A CA 1
ATOM 563 C C . ASP A 1 70 ? 10.760 1.188 -4.785 1.00 96.25 70 ASP A C 1
ATOM 565 O O . ASP A 1 70 ? 11.534 0.290 -5.118 1.00 96.25 70 ASP A O 1
ATOM 569 N N . ARG A 1 71 ? 9.953 1.796 -5.667 1.00 96.56 71 ARG A N 1
ATOM 570 C CA . ARG A 1 71 ? 9.962 1.490 -7.101 1.00 96.56 71 ARG A CA 1
ATOM 571 C C . ARG A 1 71 ? 11.319 1.781 -7.740 1.00 96.56 71 ARG A C 1
ATOM 573 O O . ARG A 1 71 ? 11.783 0.979 -8.547 1.00 96.56 71 ARG A O 1
ATOM 580 N N . TYR A 1 72 ? 11.930 2.919 -7.415 1.00 97.12 72 TYR A N 1
ATOM 581 C CA . TYR A 1 72 ? 13.247 3.299 -7.924 1.00 97.12 72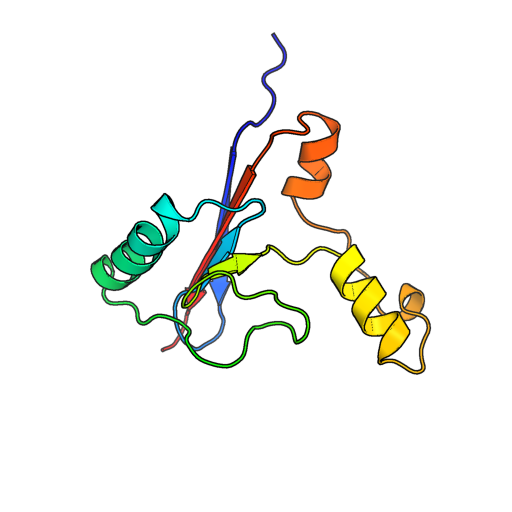 TYR A CA 1
ATOM 582 C C . TYR A 1 72 ? 14.308 2.286 -7.482 1.00 97.12 72 TYR A C 1
ATOM 584 O O . TYR A 1 72 ? 14.972 1.698 -8.332 1.00 97.12 72 TYR A O 1
ATOM 592 N N . ASP A 1 73 ? 14.399 2.021 -6.177 1.00 97.25 73 ASP A N 1
ATOM 593 C CA . ASP A 1 73 ? 15.375 1.106 -5.574 1.00 97.25 73 ASP A CA 1
ATOM 594 C C . ASP A 1 73 ? 15.212 -0.328 -6.111 1.00 97.25 73 ASP A C 1
ATOM 596 O O . ASP A 1 73 ? 16.189 -1.069 -6.251 1.00 97.25 73 ASP A O 1
ATOM 600 N N . TYR A 1 74 ? 13.979 -0.742 -6.423 1.00 97.69 74 TYR A N 1
ATOM 601 C CA . TYR A 1 74 ? 13.714 -2.015 -7.087 1.00 97.69 74 TYR A CA 1
ATOM 602 C C . TYR A 1 74 ? 14.208 -2.017 -8.539 1.00 97.69 74 TYR A C 1
ATOM 604 O O . TYR A 1 74 ? 14.905 -2.949 -8.938 1.00 97.69 74 TYR A O 1
ATOM 612 N N . LEU A 1 75 ? 13.870 -0.994 -9.329 1.00 97.69 75 LEU A N 1
ATOM 613 C CA . LEU A 1 75 ? 14.251 -0.921 -10.743 1.00 97.69 75 LEU A CA 1
ATOM 614 C C . LEU A 1 75 ? 15.764 -0.803 -10.930 1.00 97.69 75 LEU A C 1
ATOM 616 O O . LEU A 1 75 ? 16.299 -1.479 -11.799 1.00 97.69 75 LEU A O 1
ATOM 620 N N . GLU A 1 76 ? 16.454 -0.027 -10.094 1.00 97.62 76 GLU A N 1
ATOM 621 C CA . GLU A 1 76 ? 17.915 0.124 -10.142 1.00 97.62 76 GLU A CA 1
ATOM 622 C C . GLU A 1 76 ? 18.640 -1.226 -10.018 1.00 97.62 76 GLU A C 1
ATOM 624 O O . GLU A 1 76 ? 19.679 -1.445 -10.633 1.00 97.62 76 GLU A O 1
ATOM 629 N N . LYS A 1 77 ? 18.072 -2.160 -9.247 1.00 97.62 77 LYS A N 1
ATOM 630 C CA . LYS A 1 77 ? 18.657 -3.488 -9.010 1.00 97.62 77 LYS A CA 1
ATOM 631 C C . LYS A 1 77 ? 18.269 -4.536 -10.052 1.00 97.62 77 LYS A C 1
ATOM 633 O O . LYS A 1 77 ? 18.987 -5.522 -10.194 1.00 97.62 77 LYS A O 1
ATOM 638 N N . HIS A 1 78 ? 17.124 -4.372 -10.717 1.00 97.25 78 HIS A N 1
ATOM 639 C CA . HIS A 1 78 ? 16.502 -5.434 -11.522 1.00 97.25 78 HIS A CA 1
ATOM 640 C C . HIS A 1 78 ? 16.231 -5.041 -12.983 1.00 97.25 78 HIS A C 1
ATOM 642 O O . HIS A 1 78 ? 15.695 -5.855 -13.734 1.00 97.25 78 HIS A O 1
ATOM 648 N N . SER A 1 79 ? 16.558 -3.815 -13.400 1.00 95.81 79 SER A N 1
ATOM 649 C CA . SER A 1 79 ? 16.361 -3.328 -14.767 1.00 95.81 79 SER A CA 1
ATOM 650 C C . SER A 1 79 ? 17.679 -2.921 -15.419 1.00 95.81 79 SER A C 1
ATOM 652 O O . SER A 1 79 ? 18.537 -2.326 -14.779 1.00 95.81 79 SER A O 1
ATOM 654 N N . ASP A 1 80 ? 17.796 -3.165 -16.725 1.00 95.69 80 ASP A N 1
ATOM 655 C CA . ASP A 1 80 ? 18.919 -2.685 -17.543 1.00 95.69 80 ASP A CA 1
ATOM 656 C C . ASP A 1 80 ? 18.771 -1.209 -17.964 1.00 95.69 80 ASP A C 1
ATOM 658 O O . ASP A 1 80 ? 19.652 -0.653 -18.622 1.00 95.69 80 ASP A O 1
ATOM 662 N N . LYS A 1 81 ? 17.635 -0.574 -17.647 1.00 96.44 81 LYS A N 1
ATOM 663 C CA . LYS A 1 81 ? 17.357 0.834 -17.959 1.00 96.44 81 LYS A CA 1
ATOM 664 C C . LYS A 1 81 ? 17.423 1.684 -16.701 1.00 96.44 81 LYS A C 1
ATOM 666 O O . LYS A 1 81 ? 17.005 1.246 -15.632 1.00 96.44 81 LYS A O 1
ATOM 671 N N . ASP A 1 82 ? 17.852 2.931 -16.872 1.00 95.75 82 ASP A N 1
ATOM 672 C CA . ASP A 1 82 ? 17.800 3.931 -15.810 1.00 95.75 82 ASP A CA 1
ATOM 673 C C . ASP A 1 82 ? 16.344 4.085 -15.310 1.00 95.75 82 ASP A C 1
ATOM 675 O O . ASP A 1 82 ? 15.442 4.353 -16.121 1.00 95.75 82 ASP A O 1
ATOM 679 N N . PRO A 1 83 ? 16.075 3.928 -13.997 1.00 96.75 83 PRO A N 1
ATOM 680 C CA . PRO A 1 83 ? 14.742 4.122 -13.435 1.00 96.75 83 PRO A CA 1
ATOM 681 C C . PRO A 1 83 ? 14.108 5.474 -13.794 1.00 96.75 83 PRO A C 1
ATOM 683 O O . PRO A 1 83 ? 12.884 5.544 -13.933 1.00 96.75 83 PRO A O 1
ATOM 686 N N . PHE A 1 84 ? 14.904 6.529 -14.010 1.00 93.81 84 PHE A N 1
ATOM 687 C CA . PHE A 1 84 ? 14.435 7.846 -14.460 1.00 93.81 84 PHE A CA 1
ATOM 688 C C . PHE A 1 84 ? 13.725 7.797 -15.823 1.00 93.81 84 PHE A C 1
ATOM 690 O O . PHE A 1 84 ? 12.785 8.554 -16.075 1.00 93.81 84 PHE A O 1
ATOM 697 N N . GLU A 1 85 ? 14.119 6.883 -16.710 1.00 96.00 85 GLU A N 1
ATOM 698 C CA . GLU A 1 85 ? 13.468 6.708 -18.011 1.00 96.00 85 GLU A CA 1
ATOM 699 C C . GLU A 1 85 ? 12.152 5.921 -17.917 1.00 96.00 85 GLU A C 1
ATOM 701 O O . GLU A 1 85 ? 11.297 6.021 -18.808 1.00 96.00 85 GLU A O 1
ATOM 706 N N . ILE A 1 86 ? 11.975 5.143 -16.847 1.00 96.38 86 ILE A N 1
ATOM 707 C CA . ILE A 1 86 ? 10.817 4.268 -16.629 1.00 96.38 86 ILE A CA 1
ATOM 708 C C . ILE A 1 86 ? 9.740 4.971 -15.796 1.00 96.38 86 ILE A C 1
ATOM 710 O O . ILE A 1 86 ? 8.549 4.864 -16.097 1.00 96.38 86 ILE A O 1
ATOM 714 N N . ILE A 1 87 ? 10.129 5.677 -14.735 1.00 96.00 87 ILE A N 1
ATOM 715 C CA . ILE A 1 87 ? 9.200 6.299 -13.789 1.00 96.00 87 ILE A CA 1
ATOM 716 C C . ILE A 1 87 ? 8.681 7.616 -14.376 1.00 96.00 87 ILE A C 1
ATOM 718 O O . ILE A 1 87 ? 9.409 8.594 -14.517 1.00 96.00 87 ILE A O 1
ATOM 722 N N . ARG A 1 88 ? 7.387 7.646 -14.714 1.00 94.75 88 ARG A N 1
ATOM 723 C CA . ARG A 1 88 ? 6.702 8.815 -15.307 1.00 94.75 88 ARG A CA 1
ATOM 724 C C . ARG A 1 88 ? 5.675 9.473 -14.381 1.00 94.75 88 ARG A C 1
ATOM 726 O O . ARG A 1 88 ? 4.951 10.364 -14.812 1.00 94.75 88 ARG A O 1
ATOM 733 N N . SER A 1 89 ? 5.597 9.031 -13.128 1.00 91.38 89 SER A N 1
ATOM 734 C CA . SER A 1 89 ? 4.628 9.497 -12.134 1.00 91.38 89 SER A CA 1
ATOM 735 C C . SER A 1 89 ? 5.313 10.097 -10.906 1.00 91.38 89 SER A C 1
ATOM 737 O O . SER A 1 89 ? 6.466 9.787 -10.606 1.00 91.38 89 SER A O 1
ATOM 739 N N . GLY A 1 90 ? 4.570 10.930 -10.172 1.00 91.00 90 GLY A N 1
ATOM 740 C CA . GLY A 1 90 ? 4.926 11.320 -8.807 1.00 91.00 90 GLY A CA 1
ATOM 741 C C . GLY A 1 90 ? 4.746 10.170 -7.809 1.00 91.00 90 GLY A C 1
ATOM 742 O O . GLY A 1 90 ? 4.432 9.044 -8.197 1.00 91.00 90 GLY A O 1
ATOM 743 N N . THR A 1 91 ? 4.967 10.471 -6.530 1.00 93.81 91 THR A N 1
ATOM 744 C CA . THR A 1 91 ? 4.725 9.545 -5.409 1.00 93.81 91 THR A CA 1
ATOM 745 C C . THR A 1 91 ? 3.300 9.707 -4.847 1.00 93.81 91 THR A C 1
ATOM 747 O O . THR A 1 91 ? 2.438 10.283 -5.510 1.00 93.81 91 THR A O 1
ATOM 750 N N . SER A 1 92 ? 3.035 9.182 -3.652 1.00 93.94 92 SER A N 1
ATOM 751 C CA . SER A 1 92 ? 1.715 9.103 -3.017 1.00 93.94 92 SER A CA 1
ATOM 752 C C . SER A 1 92 ? 1.227 10.403 -2.354 1.00 93.94 92 SER A C 1
ATOM 754 O O . SER A 1 92 ? 1.983 11.352 -2.115 1.00 93.94 92 SER A O 1
ATOM 756 N N . SER A 1 93 ? -0.066 10.423 -2.010 1.00 94.69 93 SER A N 1
ATOM 757 C CA . SER A 1 93 ? -0.714 11.499 -1.249 1.00 94.69 93 SER A CA 1
ATOM 758 C C . SER A 1 93 ? -0.086 11.694 0.132 1.00 94.69 93 SER A C 1
ATOM 760 O O . SER A 1 93 ? 0.191 12.835 0.512 1.00 94.69 93 SER A O 1
ATOM 762 N N . VAL A 1 94 ? 0.198 10.614 0.873 1.00 96.25 94 VAL A N 1
ATOM 763 C CA . VAL A 1 94 ? 0.888 10.706 2.172 1.00 96.25 94 VAL A CA 1
ATOM 764 C C . VAL A 1 94 ? 2.277 11.329 2.052 1.00 96.25 94 VAL A C 1
ATOM 766 O O . VAL A 1 94 ? 2.649 12.142 2.894 1.00 96.25 94 VAL A O 1
ATOM 769 N N . ASP A 1 95 ? 3.030 11.037 0.990 1.00 95.25 95 ASP A N 1
ATOM 770 C CA . ASP A 1 95 ? 4.351 11.639 0.781 1.00 95.25 95 ASP A CA 1
ATOM 771 C C . ASP A 1 95 ? 4.261 13.145 0.523 1.00 95.25 95 ASP A C 1
ATOM 773 O O . ASP A 1 95 ? 5.088 13.917 1.014 1.00 95.25 95 ASP A O 1
ATOM 777 N N . TYR A 1 96 ? 3.227 13.594 -0.193 1.00 94.56 96 TYR A N 1
ATOM 778 C CA . TYR A 1 96 ? 2.936 15.020 -0.325 1.00 94.56 96 TYR A CA 1
ATOM 779 C C . TYR A 1 96 ? 2.544 15.640 1.026 1.00 94.56 96 TYR A C 1
ATOM 781 O O . TYR A 1 96 ? 3.058 16.700 1.396 1.00 94.56 96 TYR A O 1
ATOM 789 N N . ALA A 1 97 ? 1.646 14.989 1.772 1.00 95.56 97 ALA A N 1
ATOM 790 C CA . ALA A 1 97 ? 1.128 15.480 3.050 1.00 95.56 97 ALA A CA 1
ATOM 791 C C . ALA A 1 97 ? 2.210 15.562 4.140 1.00 95.56 97 ALA A C 1
ATOM 793 O O . ALA A 1 97 ? 2.182 16.474 4.967 1.00 95.56 97 ALA A O 1
ATOM 794 N N . ARG A 1 98 ? 3.230 14.697 4.086 1.00 95.25 98 ARG A N 1
ATOM 795 C CA . ARG A 1 98 ? 4.401 14.728 4.982 1.00 95.25 98 ARG A CA 1
ATOM 796 C C . ARG A 1 98 ? 5.194 16.031 4.941 1.00 95.25 98 ARG A C 1
ATOM 798 O O . ARG A 1 98 ? 5.944 16.312 5.870 1.00 95.25 98 ARG A O 1
ATOM 805 N N . ARG A 1 99 ? 5.013 16.860 3.907 1.00 94.50 99 ARG A N 1
ATOM 806 C CA . ARG A 1 99 ? 5.619 18.201 3.842 1.00 94.50 99 ARG A CA 1
ATOM 807 C C . ARG A 1 99 ? 4.985 19.207 4.801 1.00 94.50 99 ARG A C 1
ATOM 809 O O . ARG A 1 99 ? 5.623 20.210 5.100 1.00 94.50 99 ARG A O 1
ATOM 816 N N . VAL A 1 100 ? 3.747 18.964 5.238 1.00 94.62 100 VAL A N 1
ATOM 817 C CA . VAL A 1 100 ? 3.023 19.828 6.188 1.00 94.62 100 VAL A CA 1
ATOM 818 C C . VAL A 1 100 ? 2.817 19.158 7.545 1.00 94.62 100 VAL A C 1
ATOM 820 O O . VAL A 1 100 ? 2.876 19.837 8.561 1.00 94.62 100 VAL A O 1
ATOM 823 N N . ASN A 1 101 ? 2.662 17.831 7.586 1.00 95.38 101 ASN A N 1
ATOM 824 C CA . ASN A 1 101 ? 2.601 17.060 8.824 1.00 95.38 101 ASN A CA 1
ATOM 825 C C . ASN A 1 101 ? 3.379 15.750 8.676 1.00 95.38 101 ASN A C 1
ATOM 827 O O . ASN A 1 101 ? 2.922 14.839 7.993 1.00 95.38 101 ASN A O 1
ATOM 831 N N . LEU A 1 102 ? 4.528 15.633 9.343 1.00 94.56 102 LEU A N 1
ATOM 832 C CA . LEU A 1 102 ? 5.379 14.442 9.258 1.00 94.56 102 LEU A CA 1
ATOM 833 C C . LEU A 1 102 ? 4.719 13.185 9.853 1.00 94.56 102 LEU A C 1
ATOM 835 O O . LEU A 1 102 ? 5.019 12.075 9.413 1.00 94.56 102 LEU A O 1
ATOM 839 N N . ASP A 1 103 ? 3.800 13.362 10.805 1.00 95.06 103 ASP A N 1
ATOM 840 C CA . ASP A 1 103 ? 3.110 12.279 11.514 1.00 95.06 103 ASP A CA 1
ATOM 841 C C . ASP A 1 103 ? 1.819 11.817 10.817 1.00 95.06 103 ASP A C 1
ATOM 843 O O . ASP A 1 103 ? 1.124 10.931 11.323 1.00 95.06 103 ASP A O 1
ATOM 847 N N . VAL A 1 104 ? 1.483 12.391 9.654 1.00 96.75 104 VAL A N 1
ATOM 848 C CA . VAL A 1 104 ? 0.325 11.962 8.862 1.00 96.75 104 VAL A CA 1
ATOM 849 C C . VAL A 1 104 ? 0.436 10.480 8.494 1.00 96.75 104 VAL A C 1
ATOM 851 O O . VAL A 1 104 ? 1.497 9.980 8.105 1.00 96.75 104 VAL A O 1
ATOM 854 N N . SER A 1 105 ? -0.683 9.768 8.605 1.00 96.62 105 SER A N 1
ATOM 855 C CA . SER A 1 105 ? -0.796 8.365 8.201 1.00 96.62 105 SER A CA 1
ATOM 856 C C . SER A 1 105 ? -1.857 8.184 7.123 1.00 96.62 105 SER A C 1
ATOM 858 O O . SER A 1 105 ? -2.830 8.931 7.074 1.00 96.62 105 SER A O 1
ATOM 860 N N . GLU A 1 106 ? -1.660 7.204 6.247 1.00 97.81 106 GLU A N 1
ATOM 861 C CA . GLU A 1 106 ? -2.592 6.856 5.180 1.00 97.81 106 GLU A CA 1
ATOM 862 C C . GLU A 1 106 ? -2.953 5.372 5.244 1.00 97.81 106 GLU A C 1
ATOM 864 O O . GLU A 1 106 ? -2.082 4.515 5.430 1.00 97.81 106 GLU A O 1
ATOM 869 N N . LEU A 1 107 ? -4.249 5.102 5.086 1.00 98.06 107 LEU A N 1
ATOM 870 C CA . LEU A 1 107 ? -4.816 3.788 4.815 1.00 98.06 107 LEU A CA 1
ATOM 871 C C . LEU A 1 107 ? -5.424 3.819 3.413 1.00 98.06 107 LEU A C 1
ATOM 873 O O . LEU A 1 107 ? -6.328 4.612 3.145 1.00 98.06 107 LEU A O 1
ATOM 877 N N . VAL A 1 108 ? -4.957 2.929 2.547 1.00 97.81 108 VAL A N 1
ATOM 878 C CA . VAL A 1 108 ? -5.563 2.676 1.241 1.00 97.81 108 VAL A CA 1
ATOM 879 C C . VAL A 1 108 ? -6.340 1.371 1.320 1.00 97.81 108 VAL A C 1
ATOM 881 O O . VAL A 1 108 ? -5.799 0.360 1.768 1.00 97.81 108 VAL A O 1
ATOM 884 N N . CYS A 1 109 ? -7.601 1.400 0.904 1.00 97.44 109 CYS A N 1
ATOM 885 C CA . CYS A 1 109 ? -8.449 0.224 0.750 1.00 97.44 109 CYS A CA 1
ATOM 886 C C . CYS A 1 109 ? -8.614 -0.066 -0.741 1.00 97.44 109 CYS A C 1
ATOM 888 O O . CYS A 1 109 ? -9.172 0.758 -1.466 1.00 97.44 109 CYS A O 1
ATOM 890 N N . GLU A 1 110 ? -8.128 -1.220 -1.182 1.00 97.00 110 GLU A N 1
ATOM 891 C CA . GLU A 1 110 ? -8.203 -1.691 -2.563 1.00 97.00 110 GLU A CA 1
ATOM 892 C C . GLU A 1 110 ? -9.346 -2.702 -2.665 1.00 97.00 110 GLU A C 1
ATOM 894 O O . GLU A 1 110 ? -9.296 -3.767 -2.047 1.00 97.00 110 GLU A O 1
ATOM 899 N N . VAL A 1 111 ? -10.405 -2.362 -3.405 1.00 95.69 111 VAL A N 1
ATOM 900 C CA . VAL A 1 111 ? -11.625 -3.184 -3.505 1.00 95.69 111 VAL A CA 1
ATOM 901 C C . VAL A 1 111 ? -11.759 -3.761 -4.917 1.00 95.69 111 VAL A C 1
ATOM 903 O O . VAL A 1 111 ? -11.694 -2.988 -5.873 1.00 95.69 111 VAL A O 1
ATOM 906 N N . PRO A 1 112 ? -11.940 -5.086 -5.092 1.00 93.88 112 PRO A N 1
ATOM 907 C CA . PRO A 1 112 ? -12.003 -5.699 -6.414 1.00 93.88 112 PRO A CA 1
ATOM 908 C C . PRO A 1 112 ? -13.313 -5.373 -7.142 1.00 93.88 112 PRO A C 1
ATOM 910 O O . PRO A 1 112 ? -14.390 -5.436 -6.551 1.00 93.88 112 PRO A O 1
ATOM 913 N N . TYR A 1 113 ? -13.240 -5.114 -8.452 1.00 89.12 113 TYR A N 1
ATOM 914 C CA . TYR A 1 113 ? -14.434 -5.102 -9.311 1.00 89.12 113 TYR A CA 1
ATOM 915 C C . TYR A 1 113 ? -14.991 -6.509 -9.563 1.00 89.12 113 TYR A C 1
ATOM 917 O O . TYR A 1 113 ? -16.204 -6.674 -9.685 1.00 89.12 113 TYR A O 1
ATOM 925 N N . TYR A 1 114 ? -14.107 -7.507 -9.668 1.00 87.25 114 TYR A N 1
ATOM 926 C CA . TYR A 1 114 ? -14.450 -8.896 -9.979 1.00 87.25 114 TYR A CA 1
ATOM 927 C C . TYR A 1 114 ? -13.660 -9.860 -9.087 1.00 87.25 114 TYR A C 1
ATOM 929 O O . TYR A 1 114 ? -12.438 -9.716 -8.963 1.00 87.25 114 TYR A O 1
ATOM 937 N N . TYR A 1 115 ? -14.345 -10.846 -8.503 1.00 81.31 115 TYR A N 1
ATOM 938 C CA . TYR A 1 115 ? -13.765 -11.845 -7.604 1.00 81.31 115 TYR A CA 1
ATOM 939 C C . TYR A 1 115 ? -14.476 -13.196 -7.681 1.00 81.31 115 TYR A C 1
ATOM 941 O O . TYR A 1 115 ? -15.668 -13.214 -8.064 1.00 81.31 115 TYR A O 1
#

Radius of gyration: 15.47 Å; chains: 1; bounding box: 38×42×34 Å